Protein AF-A0A918RRN2-F1 (afdb_monomer_lite)

Foldseek 3Di:
DAWDFDPDADPVRHGDIDQDPAAKDWDWDDAPNDIATWIWHHHDPPGDIWTAHPVRHGDDHDPDDDDDDRDHD

Structure (mmCIF, N/CA/C/O backbone):
data_AF-A0A918RRN2-F1
#
_entry.id   AF-A0A918RRN2-F1
#
loop_
_atom_site.group_PDB
_atom_site.id
_atom_site.type_symbol
_atom_site.label_atom_id
_atom_site.label_alt_id
_atom_site.label_comp_id
_atom_site.label_asym_id
_atom_site.label_entity_id
_atom_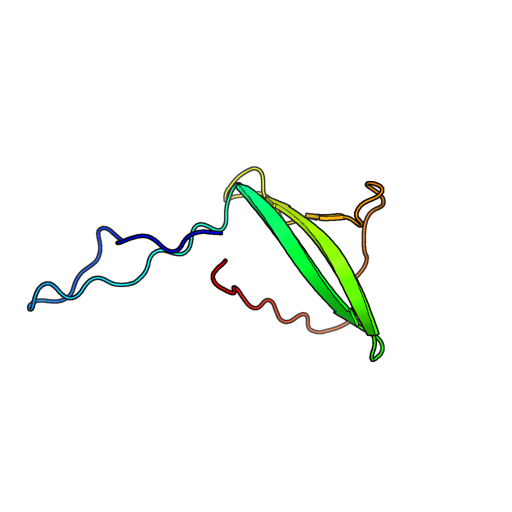site.label_seq_id
_atom_site.pdbx_PDB_ins_code
_atom_site.Cartn_x
_atom_site.Cartn_y
_atom_site.Cartn_z
_atom_site.occupancy
_atom_site.B_iso_or_equiv
_atom_site.auth_seq_id
_atom_site.auth_comp_id
_atom_site.auth_asym_id
_atom_site.auth_atom_id
_atom_site.pdbx_PDB_model_num
ATOM 1 N N . MET A 1 1 ? -3.488 7.906 -4.857 1.00 78.56 1 MET A N 1
ATOM 2 C CA . MET A 1 1 ? -2.317 7.510 -5.667 1.00 78.56 1 MET A CA 1
ATOM 3 C C . MET A 1 1 ? -2.669 7.767 -7.116 1.00 78.56 1 MET A C 1
ATOM 5 O O . MET A 1 1 ? -3.762 7.406 -7.524 1.00 78.56 1 MET A O 1
ATOM 9 N N . GLU A 1 2 ? -1.774 8.396 -7.867 1.00 85.56 2 GLU A N 1
ATOM 10 C CA . GLU A 1 2 ? -1.986 8.696 -9.284 1.00 85.56 2 GLU A CA 1
ATOM 11 C C . GLU A 1 2 ? -1.364 7.594 -10.153 1.00 85.56 2 GLU A C 1
ATOM 13 O O . GLU A 1 2 ? -0.197 7.239 -9.961 1.00 85.56 2 GLU A O 1
ATOM 18 N N . VAL A 1 3 ? -2.141 7.039 -11.085 1.00 90.25 3 VAL A N 1
ATOM 19 C CA . VAL A 1 3 ? -1.659 6.056 -12.068 1.00 90.25 3 VAL A CA 1
ATOM 20 C C . VAL A 1 3 ? -0.872 6.792 -13.150 1.00 90.25 3 VAL A C 1
ATOM 22 O O . VAL A 1 3 ? -1.313 7.825 -13.644 1.00 90.25 3 VAL A O 1
ATOM 25 N N . ARG A 1 4 ? 0.302 6.274 -13.520 1.00 92.06 4 ARG A N 1
ATOM 26 C CA . ARG A 1 4 ? 1.220 6.917 -14.474 1.00 92.06 4 ARG A CA 1
ATOM 27 C C . ARG A 1 4 ? 1.496 6.016 -15.672 1.00 92.06 4 ARG A C 1
ATOM 29 O O . ARG A 1 4 ? 1.378 4.795 -15.583 1.00 92.06 4 ARG A O 1
ATOM 36 N N . ARG A 1 5 ? 1.937 6.608 -16.785 1.00 93.88 5 ARG A N 1
ATOM 37 C CA . ARG A 1 5 ? 2.483 5.860 -17.930 1.00 93.88 5 ARG A CA 1
ATOM 38 C C . ARG A 1 5 ? 3.748 5.124 -17.478 1.00 93.88 5 ARG A C 1
ATOM 40 O O . ARG A 1 5 ? 4.663 5.750 -16.942 1.00 93.88 5 ARG A O 1
ATOM 47 N N . SER A 1 6 ? 3.801 3.804 -17.652 1.00 95.00 6 SER A N 1
ATOM 48 C CA . SER A 1 6 ? 5.025 3.040 -17.381 1.00 95.00 6 SER A CA 1
ATOM 49 C C . SER A 1 6 ? 6.006 3.132 -18.553 1.00 95.00 6 SER A C 1
ATOM 51 O O . SER A 1 6 ? 5.636 3.537 -19.651 1.00 95.00 6 SER A O 1
ATOM 53 N N . ARG A 1 7 ? 7.255 2.698 -18.351 1.00 95.75 7 ARG A N 1
ATOM 54 C CA . ARG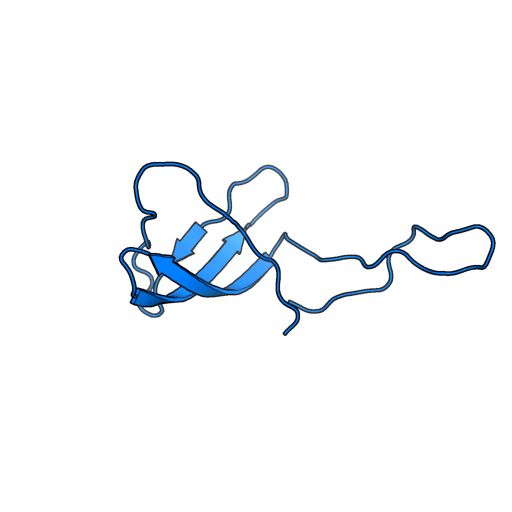 A 1 7 ? 8.218 2.504 -19.453 1.00 95.75 7 ARG A CA 1
ATOM 55 C C . ARG A 1 7 ? 7.913 1.279 -20.328 1.00 95.75 7 ARG A C 1
ATOM 57 O O . ARG A 1 7 ? 8.501 1.130 -21.393 1.00 95.75 7 ARG A O 1
ATOM 64 N N . TYR A 1 8 ? 7.045 0.386 -19.859 1.00 95.75 8 TYR A N 1
ATOM 65 C CA . TYR A 1 8 ? 6.693 -0.846 -20.553 1.00 95.75 8 TYR A CA 1
ATOM 66 C C . TYR A 1 8 ? 5.503 -0.594 -21.478 1.00 95.75 8 TYR A C 1
ATOM 68 O O . TYR A 1 8 ? 4.500 -0.004 -21.068 1.00 95.75 8 TYR A O 1
ATOM 76 N N . HIS A 1 9 ? 5.631 -1.048 -22.715 1.00 97.06 9 HIS A N 1
ATOM 77 C CA . HIS A 1 9 ? 4.641 -0.887 -23.768 1.00 97.06 9 HIS A CA 1
ATOM 78 C C . HIS A 1 9 ? 4.679 -2.098 -24.699 1.00 97.06 9 HIS A C 1
ATOM 80 O O . HIS A 1 9 ? 5.678 -2.824 -24.733 1.00 97.06 9 HIS A O 1
ATOM 86 N N . ASP A 1 10 ? 3.569 -2.348 -25.385 1.00 96.56 10 ASP A N 1
ATOM 87 C CA . ASP A 1 10 ? 3.503 -3.364 -26.430 1.00 96.56 10 ASP A CA 1
ATOM 88 C C . ASP A 1 10 ? 4.095 -2.851 -27.760 1.00 96.56 10 ASP A C 1
ATOM 90 O O . ASP A 1 10 ? 4.555 -1.714 -27.869 1.00 96.56 10 ASP A O 1
ATOM 94 N N . ALA A 1 11 ? 4.091 -3.700 -28.791 1.00 96.88 11 ALA A N 1
ATOM 95 C CA . ALA A 1 11 ? 4.617 -3.359 -30.116 1.00 96.88 11 ALA A CA 1
ATOM 96 C C . ALA A 1 11 ? 3.814 -2.262 -30.848 1.00 96.88 11 ALA A C 1
ATOM 98 O O . ALA A 1 11 ? 4.277 -1.756 -31.869 1.00 96.88 11 ALA A O 1
ATOM 99 N N . LEU A 1 12 ? 2.621 -1.914 -30.351 1.00 97.31 12 LEU A N 1
ATOM 100 C CA . LEU A 1 12 ? 1.741 -0.877 -30.891 1.00 97.31 12 LEU A CA 1
ATOM 101 C C . LEU A 1 12 ? 1.800 0.424 -30.064 1.00 97.31 12 LEU A C 1
ATOM 103 O O . LEU A 1 12 ? 0.965 1.301 -30.264 1.00 97.31 12 LEU A O 1
ATOM 107 N N . ASP A 1 13 ? 2.775 0.555 -29.156 1.00 95.94 13 ASP A N 1
ATOM 108 C CA . ASP A 1 13 ? 2.951 1.687 -28.231 1.00 95.94 13 ASP A CA 1
ATOM 109 C C . ASP A 1 13 ? 1.823 1.840 -27.186 1.00 95.94 13 ASP A C 1
ATOM 111 O O . ASP A 1 13 ? 1.654 2.902 -26.583 1.00 95.94 13 ASP A O 1
ATOM 115 N N . ASN A 1 14 ? 1.062 0.778 -26.887 1.00 96.56 14 ASN A N 1
ATOM 116 C CA . ASN A 1 14 ? 0.135 0.805 -25.752 1.00 9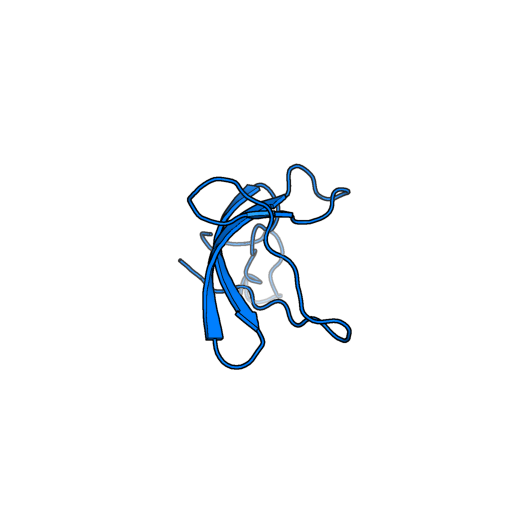6.56 14 ASN A CA 1
ATOM 117 C C . ASN A 1 14 ? 0.902 0.573 -24.450 1.00 96.56 14 ASN A C 1
ATOM 119 O O . ASN A 1 14 ? 1.500 -0.482 -24.226 1.00 96.56 14 ASN A O 1
ATOM 123 N N . HIS A 1 15 ? 0.856 1.548 -23.547 1.00 96.62 15 HIS A N 1
ATOM 124 C CA . HIS A 1 15 ? 1.586 1.475 -22.286 1.00 96.62 15 HIS A CA 1
ATOM 125 C C . HIS A 1 15 ? 0.852 0.662 -21.228 1.00 96.62 15 HIS A C 1
ATOM 127 O O . HIS A 1 15 ? -0.316 0.905 -20.928 1.00 96.62 15 HIS A O 1
ATOM 133 N N . SER A 1 16 ? 1.592 -0.219 -20.553 1.00 95.19 16 SER A N 1
ATOM 134 C CA . SER A 1 16 ? 1.112 -0.813 -19.306 1.00 95.19 16 SER A CA 1
ATOM 135 C C . SER A 1 16 ? 0.974 0.281 -18.237 1.00 95.19 16 SER A C 1
ATOM 137 O O . SER A 1 16 ? 1.882 1.116 -18.111 1.00 95.19 16 SER A O 1
ATOM 139 N N . PRO A 1 17 ? -0.111 0.301 -17.444 1.00 93.12 17 PRO A N 1
ATOM 140 C CA . PRO A 1 17 ? -0.260 1.266 -16.363 1.00 93.12 17 PRO A CA 1
ATOM 141 C C . PRO A 1 17 ? 0.789 1.023 -15.271 1.00 93.12 17 PRO A C 1
ATOM 143 O O . PRO A 1 17 ? 1.032 -0.112 -14.858 1.00 93.12 17 PRO A O 1
ATOM 146 N N . TYR A 1 18 ? 1.414 2.097 -14.787 1.00 92.94 18 TYR A N 1
ATOM 147 C CA . TYR A 1 18 ? 2.263 2.068 -13.601 1.00 92.94 18 TYR A CA 1
ATOM 148 C C . TYR A 1 18 ? 1.497 2.598 -12.397 1.00 92.94 18 TYR A C 1
ATOM 150 O O . TYR A 1 18 ? 1.005 3.726 -12.399 1.00 92.94 18 TYR A O 1
ATOM 158 N N . THR A 1 19 ? 1.467 1.791 -11.345 1.00 91.62 19 THR A N 1
ATOM 159 C CA . THR A 1 19 ? 0.695 2.047 -10.132 1.00 91.62 19 THR A CA 1
ATOM 160 C C . THR A 1 19 ? 1.666 2.173 -8.948 1.00 91.62 19 THR A C 1
ATOM 162 O O . THR A 1 19 ? 2.067 1.150 -8.382 1.00 91.62 19 THR A O 1
ATOM 165 N N . PRO A 1 20 ? 2.126 3.393 -8.591 1.00 90.00 20 PRO A N 1
ATOM 166 C CA . PRO A 1 20 ? 3.183 3.577 -7.596 1.00 90.00 20 PRO A CA 1
ATOM 167 C C . PRO A 1 20 ? 2.736 3.147 -6.193 1.00 90.00 20 PRO A C 1
ATOM 169 O O . PRO A 1 20 ? 1.907 3.800 -5.572 1.00 90.00 20 PRO A O 1
ATOM 172 N N . SER A 1 21 ? 3.323 2.077 -5.656 1.00 92.56 21 SER A N 1
ATOM 173 C CA . SER A 1 21 ? 2.944 1.531 -4.339 1.00 92.56 21 SER A CA 1
ATOM 174 C C . SER A 1 21 ? 3.873 1.933 -3.187 1.00 92.56 21 SER A C 1
ATOM 176 O O . SER A 1 21 ? 3.623 1.550 -2.0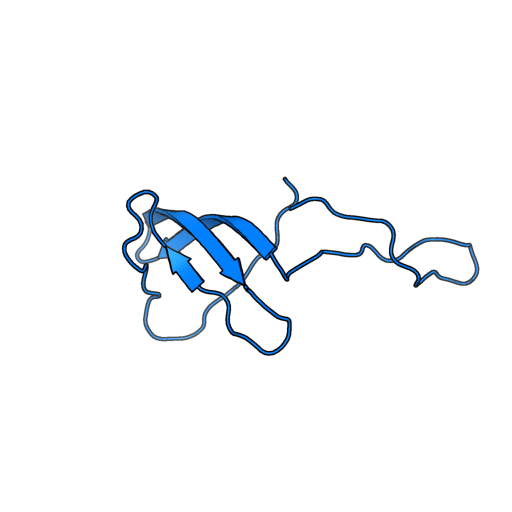48 1.00 92.56 21 SER A O 1
ATOM 178 N N . VAL A 1 22 ? 4.942 2.688 -3.461 1.00 95.56 22 VAL A N 1
ATOM 179 C CA . VAL A 1 22 ? 5.816 3.310 -2.451 1.00 95.56 22 VAL A CA 1
ATOM 180 C C . VAL A 1 22 ? 5.383 4.762 -2.277 1.00 95.56 22 VAL A C 1
ATOM 182 O O . VAL A 1 22 ? 5.198 5.469 -3.267 1.00 95.56 22 VAL A O 1
ATOM 185 N N . GLY A 1 23 ? 5.217 5.200 -1.033 1.00 94.81 23 GLY A N 1
ATOM 186 C CA . GLY A 1 23 ? 4.696 6.517 -0.684 1.00 94.81 23 GLY A CA 1
ATOM 187 C C . GLY A 1 23 ? 3.678 6.439 0.446 1.00 94.81 23 GLY A C 1
ATOM 188 O O . GLY A 1 23 ? 3.777 5.589 1.334 1.00 94.81 23 GLY A O 1
ATOM 189 N N . SER A 1 24 ? 2.701 7.335 0.414 1.00 94.88 24 SER A N 1
ATOM 190 C CA . SER A 1 24 ? 1.585 7.369 1.354 1.00 94.88 24 SER A CA 1
ATOM 191 C C . SER A 1 24 ? 0.309 7.859 0.674 1.00 94.88 24 SER A C 1
ATOM 193 O O . SER A 1 24 ? 0.337 8.415 -0.429 1.00 94.88 24 SER A O 1
ATOM 195 N N . GLY A 1 25 ? -0.833 7.643 1.319 1.00 94.06 25 GLY A N 1
ATOM 196 C CA . GLY A 1 25 ? -2.110 8.156 0.837 1.00 94.06 25 GLY A CA 1
ATOM 197 C C . GLY A 1 25 ? -3.296 7.697 1.671 1.00 94.06 25 GLY A C 1
ATOM 198 O O . GLY A 1 25 ? -3.145 6.974 2.650 1.00 94.06 25 GLY A O 1
ATOM 199 N N . ARG A 1 26 ? -4.497 8.110 1.262 1.00 95.19 26 ARG A N 1
ATOM 200 C CA . ARG A 1 26 ? -5.748 7.638 1.868 1.00 95.19 26 ARG A CA 1
ATOM 201 C C . ARG A 1 26 ? -5.996 6.169 1.526 1.00 95.19 26 ARG A C 1
ATOM 203 O O . ARG A 1 26 ? -5.657 5.721 0.430 1.00 95.19 26 ARG A O 1
ATOM 210 N N . ALA A 1 27 ? -6.602 5.450 2.456 1.00 95.94 27 ALA A N 1
ATOM 211 C CA . ALA A 1 27 ? -7.082 4.086 2.305 1.00 95.94 27 ALA A CA 1
ATOM 212 C C . ALA A 1 27 ? -8.391 3.905 3.083 1.00 95.94 27 ALA A C 1
ATOM 214 O O . ALA A 1 27 ? -8.732 4.703 3.953 1.00 95.94 27 ALA A O 1
ATOM 215 N N . VAL A 1 28 ? -9.092 2.818 2.779 1.00 96.62 28 VAL A N 1
ATOM 216 C CA . VAL A 1 28 ? -10.196 2.307 3.590 1.00 96.62 28 VAL A CA 1
ATOM 217 C C . VAL A 1 28 ? -9.857 0.867 3.940 1.00 96.62 28 VAL A C 1
ATOM 219 O O . VAL A 1 28 ? -9.552 0.068 3.052 1.00 96.62 28 VAL A O 1
ATOM 222 N N . VAL A 1 29 ? -9.888 0.531 5.226 1.00 96.88 29 VAL A N 1
ATOM 223 C CA . VAL A 1 29 ? -9.755 -0.851 5.693 1.00 96.88 29 VAL A CA 1
ATOM 224 C C . VAL A 1 29 ? -11.154 -1.421 5.879 1.00 96.88 29 VAL A C 1
ATOM 226 O O . VAL A 1 29 ? -11.950 -0.887 6.648 1.00 96.88 29 VAL A O 1
ATOM 229 N N . LEU A 1 30 ? -11.449 -2.510 5.173 1.00 96.19 30 LEU A N 1
ATOM 230 C CA . LEU A 1 30 ? -12.703 -3.247 5.298 1.00 96.19 30 LEU A CA 1
ATOM 231 C C . LEU A 1 30 ? -12.463 -4.490 6.158 1.00 96.19 30 LEU A C 1
ATOM 233 O O . LEU A 1 30 ? -11.645 -5.339 5.804 1.00 96.19 30 LEU A O 1
ATOM 237 N N . ARG A 1 31 ? -13.152 -4.593 7.295 1.00 96.12 31 ARG A N 1
ATOM 238 C CA . ARG A 1 31 ? -13.104 -5.767 8.184 1.00 96.12 31 ARG A CA 1
ATOM 239 C C . ARG A 1 31 ? -14.373 -5.855 9.017 1.00 96.12 31 ARG A C 1
ATOM 241 O O . ARG A 1 31 ? -14.987 -4.829 9.297 1.00 96.12 31 ARG A O 1
ATOM 248 N N . ASP A 1 32 ? -14.746 -7.064 9.422 1.00 94.31 32 ASP A N 1
ATOM 249 C CA . ASP A 1 32 ? -15.871 -7.306 10.336 1.00 94.31 32 ASP A CA 1
ATOM 250 C C . ASP A 1 32 ? -17.191 -6.649 9.875 1.00 94.31 32 ASP A C 1
ATOM 252 O O . ASP A 1 32 ? -17.971 -6.147 10.680 1.00 94.31 32 ASP A O 1
ATOM 256 N N . GLY A 1 33 ? -17.417 -6.587 8.555 1.00 95.94 33 GLY A N 1
ATOM 257 C CA . GLY A 1 33 ? -18.587 -5.930 7.957 1.00 95.94 33 GLY A CA 1
ATOM 258 C C . GLY A 1 33 ? -18.594 -4.398 8.057 1.00 95.94 33 GLY A C 1
ATOM 259 O O . GLY A 1 33 ? -19.639 -3.782 7.869 1.00 95.94 33 GLY A O 1
ATOM 260 N N . ARG A 1 34 ? -17.455 -3.766 8.368 1.00 96.25 34 ARG A N 1
ATOM 261 C CA . ARG A 1 34 ? -17.325 -2.319 8.595 1.00 96.25 34 ARG A CA 1
ATOM 262 C C . ARG A 1 34 ? -16.199 -1.713 7.761 1.00 96.25 34 ARG A C 1
ATOM 264 O O . ARG A 1 34 ? -15.239 -2.393 7.396 1.00 96.25 34 ARG A O 1
ATOM 271 N N . ALA A 1 35 ? -16.319 -0.413 7.505 1.00 96.94 35 ALA A N 1
ATOM 272 C CA . ALA A 1 35 ? -15.301 0.406 6.863 1.00 96.94 35 ALA A CA 1
ATOM 273 C C . ALA A 1 35 ? -14.613 1.308 7.892 1.00 96.94 35 ALA A C 1
ATOM 275 O O . ALA A 1 35 ? -15.271 1.897 8.750 1.00 96.94 35 ALA A O 1
ATOM 276 N N . PHE A 1 36 ? -13.291 1.404 7.791 1.00 96.94 36 PHE A N 1
ATOM 277 C CA . PHE A 1 36 ? -12.455 2.243 8.640 1.00 96.94 36 PHE A CA 1
ATOM 278 C C . PHE A 1 36 ? -11.592 3.132 7.751 1.00 96.94 36 PHE A C 1
ATOM 280 O O . PHE A 1 36 ? -10.813 2.618 6.942 1.00 96.94 36 PHE A O 1
ATOM 287 N N . ASP A 1 37 ? -11.721 4.449 7.905 1.00 97.75 37 ASP A N 1
ATOM 288 C CA . ASP A 1 37 ? -10.832 5.397 7.239 1.00 97.75 37 ASP A CA 1
ATOM 289 C C . ASP A 1 37 ? -9.394 5.186 7.700 1.00 97.75 37 ASP A C 1
ATOM 291 O O . ASP A 1 37 ? -9.125 4.912 8.874 1.00 97.75 37 ASP A O 1
ATOM 295 N N . ALA A 1 38 ? -8.464 5.306 6.759 1.00 97.56 38 ALA A N 1
ATOM 296 C CA . ALA A 1 38 ? -7.066 5.040 7.008 1.00 97.56 38 ALA A CA 1
ATOM 297 C C . ALA A 1 38 ? -6.137 5.918 6.167 1.00 97.56 38 ALA A C 1
ATOM 299 O O . ALA A 1 38 ? -6.475 6.405 5.085 1.00 97.56 38 ALA A O 1
ATOM 300 N N . VAL A 1 39 ? -4.905 6.033 6.642 1.00 96.88 39 VAL A N 1
ATOM 301 C CA . VAL A 1 39 ? -3.743 6.459 5.872 1.00 96.88 39 VAL A CA 1
ATOM 302 C C . VAL A 1 39 ? -2.828 5.252 5.712 1.00 96.88 39 VAL A C 1
ATOM 304 O O . VAL A 1 39 ? -2.471 4.597 6.694 1.00 96.88 39 VAL A O 1
ATOM 307 N N . TRP A 1 40 ? -2.447 4.943 4.475 1.00 96.19 40 TRP A N 1
ATOM 308 C CA . TRP A 1 40 ? -1.412 3.957 4.197 1.00 96.19 40 TRP A CA 1
ATOM 309 C C . TRP A 1 40 ? -0.052 4.636 4.049 1.00 96.19 40 TRP A C 1
ATOM 311 O O . TRP A 1 40 ? 0.048 5.765 3.562 1.00 96.19 40 TRP A O 1
ATOM 321 N N . GLN A 1 41 ? 1.006 3.929 4.437 1.00 96.19 41 GLN A N 1
ATOM 322 C CA . GLN A 1 41 ? 2.384 4.360 4.238 1.00 96.19 41 GLN A CA 1
ATOM 323 C C . GLN A 1 41 ? 3.280 3.161 3.940 1.00 96.19 41 GLN A C 1
ATOM 325 O O . GLN A 1 41 ? 3.325 2.192 4.701 1.00 96.19 41 GLN A O 1
ATOM 330 N N . ARG A 1 42 ? 4.055 3.258 2.864 1.00 97.12 42 ARG A N 1
ATOM 331 C CA . ARG A 1 42 ? 5.107 2.313 2.494 1.00 97.12 42 ARG A CA 1
ATOM 332 C C . ARG A 1 42 ? 6.361 3.098 2.138 1.00 97.12 42 ARG A C 1
ATOM 334 O O . ARG A 1 42 ? 6.425 3.729 1.089 1.00 97.12 42 ARG A O 1
ATOM 341 N N . THR A 1 43 ? 7.352 3.080 3.023 1.00 96.81 43 THR A N 1
ATOM 342 C CA . THR A 1 43 ? 8.529 3.960 2.921 1.00 96.81 43 THR A CA 1
ATOM 343 C C . THR A 1 43 ? 9.486 3.554 1.806 1.00 96.81 43 THR A C 1
ATOM 345 O O . THR A 1 43 ? 10.046 4.416 1.140 1.00 96.81 43 THR A O 1
ATOM 348 N N . THR A 1 44 ? 9.668 2.252 1.580 1.00 96.69 44 THR A N 1
ATOM 349 C CA . THR A 1 44 ? 10.510 1.716 0.503 1.00 96.69 44 THR A CA 1
ATOM 350 C C . THR A 1 44 ? 9.883 0.460 -0.095 1.00 96.69 44 THR A C 1
ATOM 352 O O . THR A 1 44 ? 8.998 -0.153 0.504 1.00 96.69 44 THR A O 1
ATOM 355 N N . ALA A 1 45 ? 10.363 0.033 -1.266 1.00 95.62 45 ALA A N 1
ATOM 356 C CA . ALA A 1 45 ? 9.881 -1.190 -1.909 1.00 95.62 45 ALA A CA 1
ATOM 357 C C . ALA A 1 45 ? 10.125 -2.455 -1.060 1.00 95.62 45 ALA A C 1
ATOM 359 O O . ALA A 1 45 ? 9.323 -3.384 -1.111 1.00 95.62 45 ALA A O 1
ATOM 360 N N . ALA A 1 46 ? 11.187 -2.473 -0.247 1.00 97.00 46 ALA A N 1
ATOM 361 C CA . ALA A 1 46 ? 11.531 -3.596 0.628 1.00 97.00 46 ALA A CA 1
ATOM 362 C C . ALA A 1 46 ? 10.759 -3.598 1.961 1.00 97.00 46 ALA A C 1
ATOM 364 O O . ALA A 1 46 ? 10.809 -4.574 2.702 1.00 97.00 46 ALA A O 1
ATOM 365 N N . GLN A 1 47 ? 10.067 -2.506 2.289 1.00 95.88 47 GLN A N 1
ATOM 366 C CA . GLN A 1 47 ? 9.317 -2.372 3.533 1.00 95.88 47 GLN A CA 1
ATOM 367 C C . GLN A 1 47 ? 7.838 -2.706 3.326 1.00 95.88 47 GLN A C 1
ATOM 369 O O . GLN A 1 47 ? 7.266 -2.502 2.248 1.00 95.88 47 GLN A O 1
ATOM 374 N N . GLY A 1 48 ? 7.219 -3.211 4.395 1.00 94.12 48 GLY A N 1
ATOM 375 C CA . GLY A 1 48 ? 5.782 -3.454 4.449 1.00 94.12 48 GLY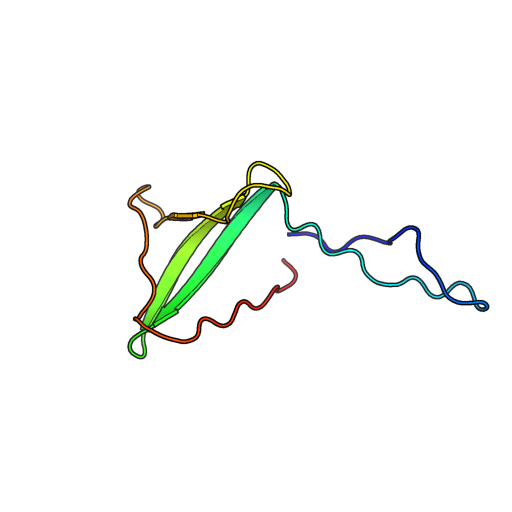 A CA 1
ATOM 376 C C . GLY A 1 48 ? 4.969 -2.158 4.396 1.00 94.12 48 GLY A C 1
ATOM 377 O O . GLY A 1 48 ? 5.477 -1.064 4.655 1.00 94.12 48 GLY A O 1
ATOM 378 N N . THR A 1 49 ? 3.682 -2.296 4.078 1.00 96.06 49 THR A N 1
ATOM 379 C CA . THR A 1 49 ? 2.727 -1.180 4.094 1.00 96.06 49 THR A CA 1
ATOM 380 C C . THR A 1 49 ? 2.061 -1.108 5.462 1.00 96.06 49 THR A C 1
ATOM 382 O O . THR A 1 49 ? 1.504 -2.099 5.931 1.00 96.06 49 THR A O 1
ATOM 385 N N . ARG A 1 50 ? 2.122 0.056 6.110 1.00 96.81 50 ARG A N 1
ATOM 386 C CA . ARG A 1 50 ? 1.415 0.341 7.364 1.00 96.81 50 ARG A CA 1
ATOM 387 C C . ARG A 1 50 ? 0.083 1.011 7.058 1.00 96.81 50 ARG A C 1
ATOM 389 O O . ARG A 1 50 ? 0.034 1.850 6.166 1.00 96.81 50 ARG A O 1
ATOM 396 N N . PHE A 1 51 ? -0.949 0.667 7.821 1.00 97.19 51 PHE A N 1
ATOM 397 C CA . PHE A 1 51 ? -2.265 1.301 7.780 1.00 97.19 51 PHE A CA 1
ATOM 398 C C . PHE A 1 51 ? -2.542 1.890 9.157 1.00 97.19 51 PHE A C 1
ATOM 400 O O . PHE A 1 51 ? -2.454 1.189 10.164 1.00 97.19 51 PHE A O 1
ATOM 407 N N . MET A 1 52 ? -2.822 3.183 9.198 1.00 98.06 52 MET A N 1
ATOM 408 C CA . MET A 1 52 ? -3.060 3.942 10.423 1.00 98.06 52 MET A CA 1
ATOM 409 C C . MET A 1 52 ? -4.420 4.611 10.308 1.00 98.06 52 MET A C 1
ATOM 411 O O . MET A 1 52 ? -4.823 4.974 9.205 1.00 98.06 52 MET A O 1
ATOM 415 N N . SER A 1 53 ? -5.133 4.773 11.411 1.00 96.44 53 SER A N 1
ATOM 416 C CA . SER A 1 53 ? -6.325 5.614 11.441 1.00 96.44 53 SER A CA 1
ATOM 417 C C . SER A 1 53 ? -5.928 7.095 11.244 1.00 96.44 53 SER A C 1
ATOM 419 O O . SER A 1 53 ? -4.739 7.436 11.306 1.00 96.44 53 SER A O 1
ATOM 421 N N . PRO A 1 54 ? -6.895 8.008 11.047 1.00 94.69 54 PRO A N 1
ATOM 422 C CA . PRO A 1 54 ? -6.610 9.439 10.948 1.00 94.69 54 PRO A CA 1
ATOM 423 C C . PRO A 1 54 ? -5.949 10.045 12.198 1.00 94.69 54 PRO A C 1
ATOM 425 O O . PRO A 1 54 ? -5.287 11.072 12.082 1.00 94.69 54 PRO A O 1
ATOM 428 N N . ASP A 1 55 ? -6.098 9.418 13.373 1.00 94.19 55 ASP A N 1
ATOM 429 C CA . ASP A 1 55 ? -5.456 9.852 14.625 1.00 94.19 55 ASP A CA 1
ATOM 430 C C . ASP A 1 55 ? -4.022 9.314 14.805 1.00 94.19 55 ASP A C 1
ATOM 432 O O . ASP A 1 55 ? -3.340 9.656 15.770 1.00 94.19 55 ASP A O 1
ATOM 436 N N . GLY A 1 56 ? -3.543 8.501 13.857 1.00 94.75 56 GLY A N 1
ATOM 437 C CA . GLY A 1 56 ? -2.199 7.928 13.857 1.00 94.75 56 GLY A CA 1
ATOM 438 C C . GLY A 1 56 ? -2.083 6.576 14.562 1.00 94.75 56 GLY A C 1
ATOM 439 O O . GLY A 1 56 ? -1.013 5.962 14.510 1.00 94.75 56 GLY A O 1
ATOM 440 N N . SER A 1 57 ? -3.150 6.061 15.181 1.00 96.38 57 SER A N 1
ATOM 441 C CA . SER A 1 57 ? -3.130 4.715 15.758 1.00 96.38 57 SER A CA 1
ATOM 442 C C . SER A 1 57 ? -3.056 3.631 14.669 1.00 96.38 57 SER A C 1
ATOM 444 O O . SER A 1 57 ? -3.686 3.750 13.614 1.00 96.38 57 SER A O 1
ATOM 446 N N . PRO A 1 58 ? -2.289 2.543 14.876 1.00 96.12 58 PRO A N 1
ATOM 447 C CA . PRO A 1 58 ? -2.239 1.441 13.919 1.00 96.12 58 PRO A CA 1
ATOM 448 C C . PRO A 1 58 ? -3.602 0.758 13.754 1.00 96.12 58 PRO A C 1
ATOM 450 O O . PRO A 1 58 ? -4.238 0.375 14.737 1.00 96.12 58 PRO A O 1
ATOM 453 N N . LEU A 1 59 ? -4.015 0.515 12.50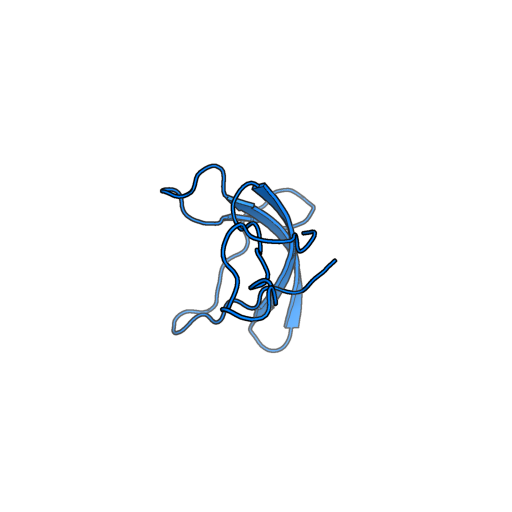9 1.00 95.88 59 LEU A N 1
ATOM 454 C CA . LEU A 1 59 ? -5.151 -0.352 12.207 1.00 95.88 59 LEU A CA 1
ATOM 455 C C . LEU A 1 59 ? -4.688 -1.797 12.031 1.00 95.88 59 LEU A C 1
ATOM 457 O O . LEU A 1 59 ? -3.657 -2.079 11.420 1.00 95.88 59 LEU A O 1
ATOM 461 N N . THR A 1 60 ? -5.486 -2.727 12.549 1.00 92.50 60 THR A N 1
ATOM 462 C CA . THR A 1 60 ? -5.237 -4.165 12.430 1.00 92.50 60 THR A CA 1
ATOM 463 C C . THR A 1 60 ? -6.140 -4.801 11.374 1.00 92.50 60 THR A C 1
ATOM 465 O O . THR A 1 60 ? -7.235 -4.320 11.086 1.00 92.50 60 THR A O 1
ATOM 468 N N . PHE A 1 61 ? -5.702 -5.917 10.802 1.00 93.62 61 PHE A N 1
ATOM 469 C CA . PHE A 1 61 ? -6.535 -6.745 9.931 1.00 93.62 61 PHE A CA 1
ATOM 470 C C . PHE A 1 61 ? -7.175 -7.884 10.726 1.00 93.62 61 PHE A C 1
ATOM 472 O O . PHE A 1 61 ? -6.652 -8.292 11.767 1.00 93.62 61 PHE A O 1
ATOM 479 N N . ALA A 1 62 ? -8.293 -8.411 10.225 1.00 93.06 62 ALA A N 1
ATOM 480 C CA . ALA A 1 62 ? -8.812 -9.684 10.707 1.00 93.06 62 ALA A CA 1
ATOM 481 C C . ALA A 1 62 ? -7.781 -10.799 10.448 1.00 93.06 62 ALA A C 1
ATOM 483 O O . ALA A 1 62 ? -6.993 -10.728 9.502 1.00 93.06 62 ALA A O 1
ATOM 484 N N . ARG A 1 63 ? -7.764 -11.833 11.297 1.00 94.50 63 ARG A N 1
ATOM 485 C CA . ARG A 1 63 ? -6.876 -12.986 11.092 1.00 94.50 63 ARG A CA 1
ATOM 486 C C . ARG A 1 63 ? -7.303 -13.745 9.832 1.00 94.50 63 ARG A C 1
ATOM 488 O O . ARG A 1 63 ? -8.472 -14.088 9.704 1.00 94.50 63 ARG A O 1
ATOM 495 N N . GLY A 1 64 ? -6.349 -14.053 8.953 1.00 94.94 64 GLY A N 1
ATOM 496 C CA . GLY A 1 64 ? -6.581 -14.838 7.737 1.00 94.94 64 GLY A CA 1
ATOM 497 C C . GLY A 1 64 ? -6.083 -14.143 6.472 1.00 94.94 64 GLY A C 1
ATOM 498 O O . GLY A 1 64 ? -5.178 -13.310 6.525 1.00 94.94 64 GLY A O 1
ATOM 499 N N . GLN A 1 65 ? -6.662 -14.521 5.329 1.00 95.75 65 GLN A N 1
ATOM 500 C CA . GLN A 1 65 ? -6.329 -13.941 4.030 1.00 95.75 65 GLN A CA 1
ATOM 501 C C . GLN A 1 65 ? -6.686 -12.455 3.998 1.00 95.75 65 GLN A C 1
ATOM 503 O O . GLN A 1 65 ? -7.810 -12.063 4.305 1.00 95.75 65 GLN A O 1
ATOM 508 N N . ILE A 1 66 ? -5.734 -11.642 3.549 1.00 95.25 66 ILE A N 1
ATOM 509 C CA . ILE A 1 66 ? -5.928 -10.213 3.322 1.00 95.25 66 ILE A CA 1
ATOM 510 C C . ILE A 1 66 ? -5.951 -9.980 1.814 1.00 95.25 66 ILE A C 1
ATOM 512 O O . ILE A 1 66 ? -5.095 -10.491 1.088 1.00 95.25 66 ILE A O 1
ATOM 516 N N . TRP A 1 67 ? -6.923 -9.199 1.355 1.00 95.44 67 TRP A N 1
ATOM 517 C CA . TRP A 1 67 ? -6.990 -8.702 -0.014 1.00 95.44 67 TRP A CA 1
ATOM 518 C C . TRP A 1 67 ? -6.599 -7.230 -0.032 1.00 95.44 67 TRP A C 1
ATOM 520 O O . TRP A 1 67 ? -7.091 -6.441 0.771 1.00 95.44 67 TRP A O 1
ATOM 530 N N . VAL A 1 68 ? -5.712 -6.859 -0.954 1.00 94.12 68 VAL A N 1
ATOM 531 C CA . VAL A 1 68 ? -5.299 -5.469 -1.167 1.00 94.12 68 VAL A CA 1
ATOM 532 C C . VAL A 1 68 ? -5.748 -5.055 -2.557 1.00 94.12 68 VAL A C 1
ATOM 534 O O . VAL A 1 68 ? -5.310 -5.633 -3.549 1.00 94.12 68 VAL A O 1
ATOM 537 N N . MET A 1 69 ? -6.609 -4.042 -2.622 1.00 93.75 69 MET A N 1
ATOM 538 C CA . MET A 1 69 ? -7.060 -3.444 -3.873 1.00 93.75 69 MET A CA 1
ATOM 539 C C . MET A 1 69 ? -6.436 -2.060 -4.020 1.00 93.75 69 MET A C 1
ATOM 541 O O . MET A 1 69 ? -6.589 -1.201 -3.152 1.00 93.75 69 MET A O 1
ATOM 545 N N . LEU A 1 70 ? -5.728 -1.844 -5.125 1.00 91.75 70 LEU A N 1
ATOM 546 C CA . LEU A 1 70 ? -5.225 -0.528 -5.493 1.00 91.75 70 LEU A CA 1
ATOM 547 C C . LEU A 1 70 ? -6.291 0.179 -6.328 1.00 91.75 70 LEU A C 1
ATOM 549 O O . LEU A 1 70 ? -6.620 -0.282 -7.418 1.00 91.75 70 LEU A O 1
ATOM 553 N N . ALA A 1 71 ? -6.819 1.287 -5.814 1.00 89.25 71 ALA A N 1
ATOM 554 C CA . ALA A 1 71 ? -7.772 2.131 -6.524 1.00 89.25 71 ALA A CA 1
ATOM 555 C C . ALA A 1 71 ? -7.098 3.444 -6.968 1.00 89.25 71 ALA A C 1
ATOM 557 O O . ALA A 1 71 ? -6.271 3.987 -6.219 1.00 89.25 71 ALA A O 1
ATOM 558 N N . PRO A 1 72 ? -7.412 3.956 -8.172 1.00 83.38 72 PRO A N 1
ATOM 559 C CA . PRO A 1 72 ? -7.010 5.300 -8.573 1.00 83.38 72 PRO A CA 1
ATOM 560 C C . PRO A 1 72 ? -7.627 6.353 -7.637 1.00 83.38 72 PRO A C 1
ATOM 562 O O . PRO A 1 72 ? -8.630 6.092 -6.972 1.00 83.38 72 PRO A O 1
ATOM 565 N N . ALA A 1 73 ? -6.957 7.505 -7.535 1.00 71.88 73 ALA A N 1
ATOM 566 C CA . ALA A 1 73 ? -7.422 8.644 -6.740 1.00 71.88 73 ALA A CA 1
ATOM 567 C C . ALA A 1 73 ? -8.669 9.306 -7.333 1.00 71.88 73 ALA A C 1
ATOM 569 O O . ALA A 1 73 ? -8.787 9.304 -8.578 1.00 71.88 73 ALA A O 1
#

Sequence (73 aa):
MEVRRSRYHDALDNHSPYTPSVGSGRAVVLRDGRAFDAVWQRTTAAQGTRFMSPDGSPLTFARGQIWVMLAPA

pLDDT: mean 94.37, std 4.14, range [71.88, 98.06]

Organism: NCBI:txid68898

Secondary structure (DSSP, 8-state):
---EEEEEE-TT-PEEEE---SEEEEEEEEETTEEEEEEEEE-STTSPPEEE-TTSPBPPPPSS---------

InterPro domains:
  IPR023158 YerB-like superfamily [G3DSA:3.50.90.10] (1-73)
  IPR023158 YerB-like superfamily [SSF159774] (13-72)
  IPR035328 DUF3048, C-terminal domain [PF17479] (3-68)

Radius of gyration: 15.03 Å; chains: 1; bounding box: 30×25×47 Å